Protein AF-A0A1G1XRM3-F1 (afdb_monomer_lite)

Structure (mmCIF, N/CA/C/O backbone):
data_AF-A0A1G1XRM3-F1
#
_entry.id   AF-A0A1G1XRM3-F1
#
loop_
_atom_site.group_PDB
_atom_site.id
_atom_site.type_symbol
_atom_site.label_atom_id
_atom_site.label_alt_id
_atom_site.label_comp_id
_atom_site.label_asym_id
_atom_site.label_entity_id
_atom_site.label_seq_id
_atom_site.pdbx_PDB_ins_code
_atom_site.Cartn_x
_atom_site.Cartn_y
_atom_site.Cartn_z
_atom_site.occupancy
_atom_site.B_iso_or_equiv
_atom_site.auth_seq_id
_atom_site.auth_comp_id
_atom_site.auth_asym_id
_atom_site.auth_atom_id
_atom_site.pdbx_PDB_model_num
ATOM 1 N N . MET A 1 1 ? -15.765 -12.257 25.085 1.00 51.47 1 MET A N 1
ATOM 2 C CA . MET A 1 1 ? -16.141 -11.924 23.687 1.00 51.47 1 MET A CA 1
ATOM 3 C C . MET A 1 1 ? -15.098 -11.035 23.002 1.00 51.47 1 MET A C 1
ATOM 5 O O . MET A 1 1 ? -14.807 -11.271 21.837 1.00 51.47 1 MET A O 1
ATOM 9 N N . GLU A 1 2 ? -14.491 -10.069 23.699 1.00 52.81 2 GLU A N 1
ATOM 10 C CA . GLU A 1 2 ? -13.546 -9.089 23.124 1.00 52.81 2 GLU A CA 1
ATOM 11 C C . GLU A 1 2 ? -12.237 -9.680 22.568 1.00 52.81 2 GLU A C 1
ATOM 13 O O . GLU A 1 2 ? -11.820 -9.321 21.465 1.00 52.81 2 GLU A O 1
ATOM 18 N N . GLU A 1 3 ? -11.619 -10.647 23.257 1.00 54.22 3 GLU A N 1
ATOM 19 C CA . GLU A 1 3 ? -10.378 -11.289 22.779 1.00 54.22 3 GLU A CA 1
ATOM 20 C C . GLU A 1 3 ? -10.567 -12.049 21.454 1.00 54.22 3 GLU A C 1
ATOM 22 O O . GLU A 1 3 ? -9.676 -12.068 20.597 1.00 54.22 3 GLU A O 1
ATOM 27 N N . LEU A 1 4 ? -11.760 -12.620 21.242 1.00 56.12 4 LEU A N 1
ATOM 28 C CA . LEU A 1 4 ? -12.107 -13.368 20.032 1.00 56.12 4 LEU A CA 1
ATOM 29 C C . LEU A 1 4 ? -12.184 -12.441 18.805 1.00 56.12 4 LEU A C 1
ATOM 31 O O . LEU A 1 4 ? -11.728 -12.800 17.716 1.00 56.12 4 LEU A O 1
ATOM 35 N N . ASN A 1 5 ? -12.704 -11.224 18.993 1.00 69.06 5 ASN A N 1
ATOM 36 C CA . ASN A 1 5 ? -12.842 -10.229 17.931 1.00 69.06 5 ASN A CA 1
ATOM 37 C C . ASN A 1 5 ? -11.484 -9.638 17.536 1.00 69.06 5 ASN A C 1
ATOM 39 O O . ASN A 1 5 ? -11.189 -9.528 16.345 1.00 69.06 5 ASN A O 1
ATOM 43 N N . LEU A 1 6 ? -10.600 -9.363 18.501 1.00 68.62 6 LEU A N 1
ATOM 44 C CA . LEU A 1 6 ? -9.266 -8.828 18.212 1.00 68.62 6 LEU A CA 1
ATOM 45 C C . LEU A 1 6 ? -8.402 -9.820 17.414 1.00 68.62 6 LEU A C 1
ATOM 47 O O . LEU A 1 6 ? -7.730 -9.445 16.448 1.00 68.62 6 LEU A O 1
ATOM 51 N N . ALA A 1 7 ? -8.436 -11.104 17.787 1.00 76.81 7 ALA A N 1
ATOM 52 C CA . ALA A 1 7 ? -7.722 -12.159 17.071 1.00 76.81 7 ALA A CA 1
ATOM 53 C C . ALA A 1 7 ? -8.240 -12.324 15.632 1.00 76.81 7 ALA A C 1
ATOM 55 O O . ALA A 1 7 ? -7.451 -12.483 14.693 1.00 76.81 7 ALA A O 1
ATOM 56 N N . LYS A 1 8 ? -9.562 -12.233 15.442 1.00 80.75 8 LYS A N 1
ATOM 57 C CA . LYS A 1 8 ? -10.200 -12.307 14.125 1.00 80.75 8 LYS A CA 1
ATOM 58 C C . LYS A 1 8 ? -9.800 -11.122 13.243 1.00 80.75 8 LYS A C 1
ATOM 60 O O . LYS A 1 8 ? -9.406 -11.341 12.100 1.00 80.75 8 LYS A O 1
ATOM 65 N N . ILE A 1 9 ? -9.769 -9.899 13.780 1.00 73.88 9 ILE A N 1
ATOM 66 C CA . ILE A 1 9 ? -9.330 -8.720 13.015 1.00 73.88 9 ILE A CA 1
ATOM 67 C C . ILE A 1 9 ? -7.857 -8.827 12.619 1.00 73.88 9 ILE A C 1
ATOM 69 O O . ILE A 1 9 ? -7.517 -8.553 11.471 1.00 73.88 9 ILE A O 1
ATOM 73 N N . LYS A 1 10 ? -6.973 -9.280 13.520 1.00 76.19 10 LYS A N 1
ATOM 74 C CA . LYS A 1 10 ? -5.550 -9.482 13.190 1.00 76.19 10 LYS A CA 1
ATOM 75 C C . LYS A 1 10 ? -5.367 -10.460 12.024 1.00 76.19 10 LYS A C 1
ATOM 77 O O . LYS A 1 10 ? -4.574 -10.188 11.123 1.00 76.19 10 LYS A O 1
ATOM 82 N N . LYS A 1 11 ? -6.130 -11.560 12.001 1.00 83.88 11 LYS A N 1
ATOM 83 C CA . LYS A 1 11 ? -6.126 -12.521 10.884 1.00 83.88 11 LYS A CA 1
ATOM 84 C C . LYS A 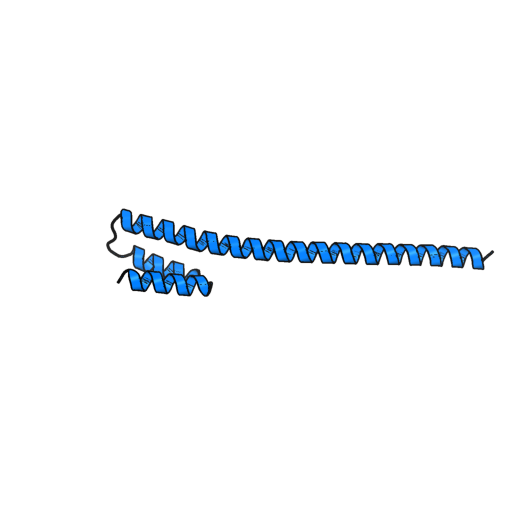1 11 ? -6.621 -11.887 9.581 1.00 83.88 11 LYS A C 1
ATOM 86 O O . LYS A 1 11 ? -5.979 -12.053 8.547 1.00 83.88 11 LYS A O 1
ATOM 91 N N . LEU A 1 12 ? -7.715 -11.127 9.627 1.00 83.88 12 LEU A N 1
ATOM 92 C CA . LEU A 1 12 ? -8.258 -10.432 8.456 1.00 83.88 12 LEU A CA 1
ATOM 93 C C . LEU A 1 12 ? -7.302 -9.356 7.918 1.00 83.88 12 LEU A C 1
ATOM 95 O O . LEU A 1 12 ? -7.149 -9.224 6.704 1.00 83.88 12 LEU A O 1
ATOM 99 N N . ALA A 1 13 ? -6.609 -8.635 8.805 1.00 76.25 13 ALA A N 1
ATOM 100 C CA . ALA A 1 13 ? -5.605 -7.635 8.445 1.00 76.25 13 ALA A CA 1
ATOM 101 C C . ALA A 1 13 ? -4.404 -8.269 7.736 1.00 76.25 13 ALA A C 1
ATOM 103 O O . ALA A 1 13 ? -3.981 -7.778 6.689 1.00 76.25 13 ALA A O 1
ATOM 104 N N . ALA A 1 14 ? -3.897 -9.393 8.254 1.00 79.62 14 ALA A N 1
ATOM 105 C CA . ALA A 1 14 ? -2.835 -10.160 7.603 1.00 79.62 14 ALA A CA 1
ATOM 106 C C . ALA A 1 14 ? -3.274 -10.693 6.225 1.00 79.62 14 ALA A C 1
ATOM 108 O O . ALA A 1 14 ? -2.500 -10.657 5.270 1.00 79.62 14 ALA A O 1
ATOM 109 N N . ALA A 1 15 ? -4.537 -11.110 6.103 1.00 82.69 15 ALA A N 1
ATOM 110 C CA . ALA A 1 15 ? -5.141 -11.564 4.852 1.00 82.69 15 ALA A CA 1
ATOM 111 C C . ALA A 1 15 ? -5.575 -10.421 3.907 1.00 82.69 15 ALA A C 1
ATOM 113 O O . ALA A 1 15 ? -6.131 -10.694 2.844 1.00 82.69 15 ALA A O 1
ATOM 114 N N . LYS A 1 16 ? -5.325 -9.150 4.264 1.00 77.00 16 LYS A N 1
ATOM 115 C CA . LYS A 1 16 ? -5.682 -7.947 3.481 1.00 77.00 16 LYS A CA 1
ATOM 116 C C . LYS A 1 16 ? -7.179 -7.807 3.190 1.00 77.00 16 LYS A C 1
ATOM 118 O O . LYS A 1 16 ? -7.587 -7.203 2.200 1.00 77.00 16 LYS A O 1
ATOM 123 N N . LYS A 1 17 ? -8.018 -8.342 4.071 1.00 83.62 17 LYS A N 1
ATOM 124 C CA . LYS A 1 17 ? -9.472 -8.355 3.919 1.00 83.62 17 LYS A CA 1
ATOM 125 C C . LYS A 1 17 ? -10.124 -7.138 4.574 1.00 83.62 17 LYS A C 1
ATOM 127 O O . LYS A 1 17 ? -10.959 -7.267 5.463 1.00 83.62 17 LYS A O 1
ATOM 132 N N . TYR A 1 18 ? -9.731 -5.940 4.144 1.00 78.25 18 TYR A N 1
ATOM 133 C CA . TYR A 1 18 ? -10.111 -4.683 4.807 1.00 78.25 18 TYR A CA 1
ATOM 134 C C . TYR A 1 18 ? -11.624 -4.448 4.858 1.00 78.25 18 TYR A C 1
ATOM 136 O O . TYR A 1 18 ? -12.130 -4.003 5.879 1.00 78.25 18 TYR A O 1
ATOM 144 N N . LYS A 1 19 ? -12.360 -4.853 3.817 1.00 81.44 19 LYS A N 1
ATOM 145 C CA . LYS A 1 19 ? -13.829 -4.791 3.809 1.00 81.44 19 LYS A CA 1
ATOM 146 C C . LYS A 1 19 ? -14.460 -5.649 4.915 1.00 81.44 19 LYS A C 1
ATOM 148 O O . LYS A 1 19 ? -15.433 -5.239 5.531 1.00 81.44 19 LYS A O 1
ATOM 153 N N . GLU A 1 20 ? -13.898 -6.828 5.184 1.00 83.69 20 GLU A N 1
ATOM 154 C CA . GLU A 1 20 ? -14.384 -7.726 6.243 1.00 83.69 20 GLU A CA 1
ATOM 155 C C . GLU A 1 20 ? -14.041 -7.186 7.641 1.00 83.69 20 GLU A C 1
ATOM 157 O O . GLU A 1 20 ? -14.813 -7.374 8.577 1.00 83.69 20 GLU A O 1
ATOM 162 N N . ILE A 1 21 ? -12.916 -6.475 7.780 1.00 80.88 21 ILE A N 1
ATOM 163 C CA . ILE A 1 21 ? -12.548 -5.770 9.019 1.00 80.88 21 ILE A CA 1
ATOM 164 C C . ILE A 1 21 ? -13.542 -4.646 9.311 1.00 80.88 21 ILE A C 1
ATOM 166 O O . ILE A 1 21 ? -13.987 -4.513 10.448 1.00 80.88 21 ILE A O 1
ATOM 170 N N . ASP A 1 22 ? -13.902 -3.874 8.287 1.00 78.31 22 ASP A N 1
ATOM 171 C CA . ASP A 1 22 ? -14.833 -2.750 8.396 1.00 78.31 22 ASP A CA 1
ATOM 172 C C . ASP A 1 22 ? -16.235 -3.213 8.824 1.00 78.31 22 ASP A C 1
ATOM 174 O O . ASP A 1 22 ? -16.849 -2.631 9.719 1.00 78.31 22 ASP A O 1
ATOM 178 N N . ILE A 1 23 ? -16.704 -4.332 8.254 1.00 85.94 23 ILE A N 1
ATOM 179 C CA . ILE A 1 23 ? -17.964 -4.984 8.644 1.00 85.94 23 ILE A CA 1
ATOM 180 C C . ILE A 1 23 ? -17.909 -5.436 10.106 1.00 85.94 23 ILE A C 1
ATOM 182 O O . ILE A 1 23 ? -18.789 -5.076 10.883 1.00 85.94 23 ILE A O 1
ATOM 186 N N . LEU A 1 24 ? -16.866 -6.177 10.497 1.00 83.31 24 LEU A N 1
ATOM 187 C CA . LEU A 1 24 ? -16.742 -6.697 11.860 1.00 83.31 24 LEU A CA 1
ATOM 188 C C . LEU A 1 24 ? -16.686 -5.561 12.892 1.00 83.31 24 LEU A C 1
ATOM 190 O O . LEU A 1 24 ? -17.302 -5.645 13.948 1.00 83.31 24 LEU A O 1
ATOM 194 N N . ILE A 1 25 ? -15.966 -4.479 12.594 1.00 78.69 25 ILE A N 1
ATOM 195 C CA . ILE A 1 25 ? -15.886 -3.323 13.490 1.00 78.69 25 ILE A CA 1
ATOM 196 C C . ILE A 1 25 ? -17.220 -2.578 13.546 1.00 78.69 25 ILE A C 1
ATOM 198 O O . ILE A 1 25 ? -17.640 -2.190 14.632 1.00 78.69 25 ILE A O 1
ATOM 202 N N . SER A 1 26 ? -17.929 -2.447 12.424 1.00 81.81 26 SER A N 1
ATOM 203 C CA . SER A 1 26 ? -19.280 -1.874 12.405 1.00 81.81 26 SER A CA 1
ATOM 204 C C . SER A 1 26 ? -20.269 -2.691 13.242 1.00 81.81 26 SER A C 1
ATOM 206 O O . SER A 1 26 ? -21.164 -2.121 13.856 1.00 81.81 26 SER A O 1
ATOM 208 N N . GLU A 1 27 ? -20.121 -4.016 13.287 1.00 83.50 27 GLU A N 1
ATOM 209 C CA . GLU A 1 27 ? -20.911 -4.889 14.164 1.00 83.50 27 GLU A CA 1
ATOM 210 C C . GLU A 1 27 ? -20.557 -4.690 15.639 1.00 83.50 27 GLU A C 1
ATOM 212 O O . GLU A 1 27 ? -21.456 -4.562 16.465 1.00 83.50 27 GLU A O 1
ATOM 217 N N . VAL A 1 28 ? -19.265 -4.594 15.971 1.00 80.25 28 VAL A N 1
ATOM 218 C CA . VAL A 1 28 ? -18.818 -4.319 17.345 1.00 80.25 28 VAL A CA 1
ATOM 219 C C . VAL A 1 28 ? -19.320 -2.949 17.815 1.00 80.25 28 VAL A C 1
ATOM 221 O O . VAL A 1 28 ? -19.829 -2.838 18.925 1.00 80.25 28 VAL A O 1
ATOM 224 N N . LEU A 1 29 ? -19.258 -1.924 16.960 1.00 78.62 29 LEU A N 1
ATOM 225 C CA . LEU A 1 29 ? -19.715 -0.564 17.268 1.00 78.62 29 LEU A CA 1
ATOM 226 C C . LEU A 1 29 ? -21.236 -0.436 17.448 1.00 78.62 29 LEU A C 1
ATOM 228 O 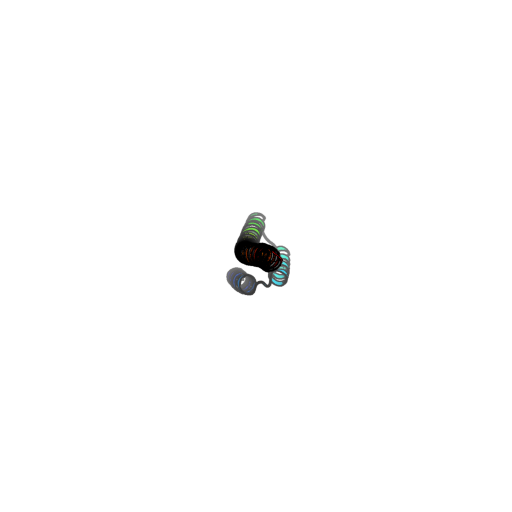O . LEU A 1 29 ? -21.685 0.546 18.036 1.00 78.62 29 LEU A O 1
ATOM 232 N N . LYS A 1 30 ? -22.024 -1.404 16.959 1.00 83.38 30 LYS A N 1
ATOM 233 C CA . LYS A 1 30 ? -23.474 -1.491 17.215 1.00 83.38 30 LYS A CA 1
ATOM 234 C C . LYS A 1 30 ? -23.804 -2.056 18.599 1.00 83.38 30 LYS A C 1
ATOM 236 O O . LYS A 1 30 ? -24.965 -2.007 18.995 1.00 83.38 30 LYS A O 1
ATOM 241 N N . GLY A 1 31 ? -22.822 -2.625 19.298 1.00 80.88 31 GLY A N 1
ATOM 242 C CA . GLY A 1 31 ? -22.978 -3.076 20.675 1.00 80.88 31 GLY A CA 1
ATOM 243 C C . GLY A 1 31 ? -23.132 -1.911 21.652 1.00 80.88 31 GLY A C 1
ATOM 244 O O . GLY A 1 31 ? -22.832 -0.758 21.330 1.00 80.88 31 GLY A O 1
ATOM 245 N N . ASP A 1 32 ? -23.582 -2.226 22.863 1.00 84.75 32 ASP A N 1
ATOM 246 C CA . ASP A 1 32 ? -23.646 -1.256 23.953 1.00 84.75 32 ASP A CA 1
ATOM 247 C C . ASP A 1 32 ? -22.235 -1.028 24.507 1.00 84.75 32 ASP A C 1
ATOM 249 O O . ASP A 1 32 ? -21.739 -1.778 25.346 1.00 84.75 32 ASP A O 1
ATOM 253 N N . LEU A 1 33 ? -21.546 -0.053 23.915 1.00 83.62 33 LEU A N 1
ATOM 254 C CA . LEU A 1 33 ? -20.168 0.302 24.229 1.00 83.62 33 LEU A CA 1
ATOM 255 C C . LEU A 1 33 ? -20.113 1.681 24.874 1.00 83.62 33 LEU A C 1
ATOM 257 O O . LEU A 1 33 ? -20.708 2.648 24.381 1.00 83.62 33 LEU A O 1
ATOM 261 N N . THR A 1 34 ? -19.282 1.792 25.898 1.00 87.56 34 THR A N 1
ATOM 262 C CA . THR A 1 34 ? -18.856 3.067 26.465 1.00 87.56 34 THR A CA 1
ATOM 263 C C . THR A 1 34 ? -18.043 3.876 25.451 1.00 87.56 34 THR A C 1
ATOM 265 O O . THR A 1 34 ? -17.420 3.345 24.525 1.00 87.56 34 THR A O 1
ATOM 268 N N . ASP A 1 35 ? -17.974 5.192 25.652 1.00 80.88 35 ASP A N 1
ATOM 269 C CA . ASP A 1 35 ? -17.187 6.076 24.783 1.00 80.88 35 ASP A CA 1
ATOM 270 C C . ASP A 1 35 ? -15.693 5.721 24.770 1.00 80.88 35 ASP A C 1
ATOM 272 O O . ASP A 1 35 ? -15.019 5.864 23.747 1.00 80.88 35 ASP A O 1
ATOM 276 N N . LYS A 1 36 ? -15.173 5.192 25.886 1.00 78.94 36 LYS A N 1
ATOM 277 C CA . LYS A 1 36 ? -13.783 4.724 25.982 1.00 78.94 36 LYS A CA 1
ATOM 278 C C . LYS A 1 36 ? -13.535 3.505 25.094 1.00 78.94 36 LYS A C 1
ATOM 280 O O . LYS A 1 36 ? -12.522 3.461 24.397 1.00 78.94 36 LYS A O 1
ATOM 285 N N . GLU A 1 37 ? -14.457 2.546 25.080 1.00 77.88 37 GLU A N 1
ATOM 286 C CA . GLU A 1 37 ? -14.359 1.340 24.247 1.00 77.88 37 GLU A CA 1
ATOM 287 C C . GLU A 1 37 ? -14.477 1.685 22.759 1.00 77.88 37 GLU A C 1
ATOM 289 O O . GLU A 1 37 ? -13.666 1.228 21.950 1.00 77.88 37 GLU A O 1
ATOM 294 N N . LYS A 1 38 ? -15.403 2.584 22.398 1.00 74.50 38 LYS A N 1
ATOM 295 C CA . LYS A 1 38 ? -15.501 3.121 21.031 1.00 74.50 38 LYS A CA 1
ATOM 296 C C . LYS A 1 38 ? -14.197 3.799 20.605 1.00 74.50 38 LYS A C 1
ATOM 298 O O . LYS A 1 38 ? -13.689 3.530 19.517 1.00 74.50 38 LYS A O 1
ATOM 303 N N . GLY A 1 39 ? -13.613 4.628 21.473 1.00 72.31 39 GLY A N 1
ATOM 304 C CA . GLY A 1 39 ? -12.322 5.276 21.226 1.00 72.31 39 GLY A CA 1
ATOM 305 C C . GLY A 1 39 ? -11.187 4.277 20.979 1.00 72.31 39 GLY A C 1
ATOM 306 O O . GLY A 1 39 ? -10.428 4.427 20.019 1.00 72.31 39 GLY A O 1
ATOM 307 N N . ALA A 1 40 ? -11.102 3.217 21.786 1.00 77.44 40 ALA A N 1
ATOM 308 C CA . ALA A 1 40 ? -10.106 2.161 21.613 1.00 77.44 40 ALA A CA 1
ATOM 309 C C . ALA A 1 40 ? -10.253 1.431 20.264 1.00 77.44 40 ALA A C 1
ATOM 311 O O . ALA A 1 40 ? -9.252 1.169 19.590 1.00 77.44 40 ALA A O 1
ATOM 312 N N . ILE A 1 41 ? -11.489 1.167 19.829 1.00 76.25 41 ILE A N 1
ATOM 313 C CA . ILE A 1 41 ? -11.780 0.557 18.524 1.00 76.25 41 ILE A CA 1
ATOM 314 C C . ILE A 1 41 ? -11.328 1.467 17.375 1.00 76.25 41 ILE A C 1
ATOM 316 O O . ILE A 1 41 ? -10.690 0.987 16.437 1.00 76.25 41 ILE A O 1
ATOM 320 N N . TYR A 1 42 ? -11.586 2.776 17.452 1.00 76.62 42 TYR A N 1
ATOM 321 C CA . TYR A 1 42 ? -11.143 3.723 16.422 1.00 76.62 42 TYR A CA 1
ATOM 322 C C . TYR A 1 42 ? -9.618 3.840 16.337 1.00 76.62 42 TYR A C 1
ATOM 324 O O . TYR A 1 42 ? -9.061 3.821 15.236 1.00 76.62 42 TYR A O 1
ATOM 332 N N . ILE A 1 43 ? -8.921 3.901 17.477 1.00 78.19 43 ILE A N 1
ATOM 333 C CA . ILE A 1 43 ? -7.448 3.903 17.514 1.00 78.19 43 ILE A CA 1
ATOM 334 C C . ILE A 1 43 ? -6.904 2.620 16.877 1.00 78.19 43 ILE A C 1
ATOM 336 O O . ILE A 1 43 ? -5.973 2.652 16.065 1.00 78.19 43 ILE A O 1
ATOM 340 N N . PHE A 1 44 ? -7.510 1.481 17.204 1.00 76.44 44 PHE A N 1
ATOM 341 C CA . PHE A 1 44 ? -7.129 0.202 16.628 1.00 76.44 44 PHE A CA 1
ATOM 342 C C . PHE A 1 44 ? -7.342 0.174 15.106 1.00 76.44 44 PHE A C 1
ATOM 344 O O . PHE A 1 44 ? -6.421 -0.207 14.377 1.00 76.44 44 PHE A O 1
ATOM 351 N N . LEU A 1 45 ? -8.490 0.650 14.612 1.00 72.19 45 LEU A N 1
ATOM 352 C CA . LEU A 1 45 ? -8.794 0.777 13.182 1.00 72.19 45 LEU A CA 1
ATOM 353 C C . LEU A 1 45 ? -7.729 1.620 12.460 1.00 72.19 45 LEU A C 1
ATOM 355 O O . LEU A 1 45 ? -7.147 1.177 11.465 1.00 72.19 45 LEU A O 1
ATOM 359 N N . ALA A 1 46 ? -7.412 2.798 13.003 1.00 72.44 46 ALA A N 1
ATOM 360 C CA . ALA A 1 46 ? -6.396 3.690 12.451 1.00 72.44 46 ALA A CA 1
ATOM 361 C C . ALA A 1 46 ? -5.025 3.000 12.351 1.00 72.44 46 ALA A C 1
ATOM 363 O O . ALA A 1 46 ? -4.342 3.115 11.332 1.00 72.44 46 ALA A O 1
ATOM 364 N N . SER A 1 47 ? -4.646 2.213 13.363 1.00 78.94 47 SER A N 1
ATOM 365 C CA . SER A 1 47 ? -3.376 1.477 13.369 1.00 78.94 47 SER A CA 1
ATOM 366 C C . SER A 1 47 ? -3.294 0.405 12.272 1.00 78.94 47 SER A C 1
ATOM 368 O O . SER A 1 47 ? -2.244 0.229 11.646 1.00 78.94 47 SER A O 1
ATOM 370 N N . VAL A 1 48 ? -4.403 -0.292 11.998 1.00 75.94 48 VAL A N 1
ATOM 371 C CA . VAL A 1 48 ? -4.482 -1.323 10.955 1.00 75.94 48 VAL A CA 1
ATOM 372 C C . VAL A 1 48 ? -4.372 -0.686 9.570 1.00 75.94 48 VAL A C 1
ATOM 374 O O . VAL A 1 48 ? -3.580 -1.152 8.745 1.00 75.94 48 VAL A O 1
ATOM 377 N N . TYR A 1 49 ? -5.099 0.408 9.326 1.00 72.00 49 TYR A N 1
ATOM 378 C CA . TYR A 1 49 ? -5.029 1.133 8.055 1.00 72.00 49 TYR A CA 1
ATOM 379 C C . TYR A 1 49 ? -3.668 1.792 7.828 1.00 72.00 49 TYR A C 1
ATOM 381 O O . TYR A 1 49 ? -3.157 1.751 6.708 1.00 72.00 49 TYR A O 1
ATOM 389 N N . LEU A 1 50 ? -3.038 2.339 8.870 1.00 78.50 50 LEU A N 1
ATOM 390 C CA . LEU A 1 50 ? -1.701 2.921 8.763 1.00 78.50 50 LEU A CA 1
ATOM 391 C C . LEU A 1 50 ? -0.669 1.867 8.337 1.00 78.50 50 LEU A C 1
ATOM 393 O O . LEU A 1 50 ? 0.078 2.088 7.383 1.00 78.50 50 LEU A O 1
ATOM 397 N N . LYS A 1 51 ? -0.679 0.686 8.972 1.00 74.69 51 LYS A N 1
ATOM 398 C CA . LYS A 1 51 ? 0.196 -0.437 8.591 1.00 74.69 51 LYS A CA 1
ATOM 399 C C . LYS A 1 51 ? -0.055 -0.909 7.160 1.00 74.69 51 LYS A C 1
ATOM 401 O O . LYS A 1 51 ? 0.895 -1.172 6.423 1.00 74.69 51 LYS A O 1
ATOM 406 N N . ALA A 1 52 ? -1.321 -1.002 6.755 1.00 70.94 52 ALA A N 1
ATOM 407 C CA . ALA A 1 52 ? -1.684 -1.347 5.385 1.00 70.94 52 ALA A CA 1
ATOM 408 C C . ALA A 1 52 ? -1.117 -0.328 4.387 1.00 70.94 52 ALA A C 1
ATOM 410 O O . ALA A 1 52 ? -0.451 -0.712 3.425 1.00 70.94 52 ALA A O 1
ATOM 411 N N . ARG A 1 53 ? -1.316 0.969 4.649 1.00 72.12 53 ARG A N 1
ATOM 412 C CA . ARG A 1 53 ? -0.829 2.065 3.805 1.00 72.12 53 ARG A CA 1
ATOM 413 C C . ARG A 1 53 ? 0.691 2.061 3.684 1.00 72.12 53 ARG A C 1
ATOM 415 O O . ARG A 1 53 ? 1.205 2.182 2.578 1.00 72.12 53 ARG A O 1
ATOM 422 N N . GLN A 1 54 ? 1.407 1.843 4.784 1.00 74.06 54 GLN A N 1
ATOM 423 C CA . GLN A 1 54 ? 2.866 1.757 4.772 1.00 74.06 54 GLN A CA 1
ATOM 424 C C . GLN A 1 54 ? 3.362 0.579 3.918 1.00 74.06 54 GLN A C 1
ATOM 426 O O . GLN A 1 54 ? 4.285 0.731 3.125 1.00 74.06 54 GLN A O 1
ATOM 431 N N . HIS A 1 55 ? 2.699 -0.579 3.987 1.00 73.19 55 HIS A N 1
ATOM 432 C CA . HIS A 1 55 ? 3.024 -1.713 3.118 1.00 73.19 55 HIS A CA 1
ATOM 433 C C . HIS A 1 55 ? 2.795 -1.411 1.625 1.00 73.19 55 HIS A C 1
ATOM 435 O O . HIS A 1 55 ? 3.599 -1.831 0.789 1.00 73.19 55 HIS A O 1
ATOM 441 N N . PHE A 1 56 ? 1.720 -0.691 1.276 1.00 67.94 56 PHE A N 1
ATOM 442 C CA . PHE A 1 56 ? 1.472 -0.256 -0.103 1.00 67.94 56 PHE A CA 1
ATOM 443 C C . PHE A 1 56 ? 2.508 0.760 -0.582 1.00 67.94 56 PHE A C 1
ATOM 445 O O . PHE A 1 56 ? 3.043 0.577 -1.673 1.00 67.94 56 PHE A O 1
ATOM 452 N N . ASN A 1 57 ? 2.849 1.755 0.239 1.00 68.94 57 ASN A N 1
ATOM 453 C CA . ASN A 1 57 ? 3.888 2.734 -0.082 1.00 68.94 57 ASN A CA 1
ATOM 454 C C . ASN A 1 57 ? 5.233 2.044 -0.347 1.00 68.94 57 ASN A C 1
ATOM 456 O O . ASN A 1 57 ? 5.799 2.233 -1.415 1.00 68.94 57 ASN A O 1
ATOM 460 N N . ASN A 1 58 ? 5.666 1.125 0.522 1.00 74.31 58 ASN A N 1
ATOM 461 C CA . ASN A 1 58 ? 6.915 0.374 0.326 1.00 74.31 58 ASN A CA 1
ATOM 462 C C . ASN A 1 58 ? 6.891 -0.525 -0.926 1.00 74.31 58 ASN A C 1
ATOM 464 O O . ASN A 1 58 ? 7.930 -0.926 -1.454 1.00 74.31 58 ASN A O 1
ATOM 468 N N . ARG A 1 59 ? 5.709 -0.962 -1.375 1.00 71.38 59 ARG A N 1
ATOM 469 C CA . ARG A 1 59 ? 5.570 -1.713 -2.632 1.00 71.38 59 ARG A CA 1
ATOM 470 C C . ARG A 1 59 ? 5.638 -0.776 -3.836 1.00 71.38 59 ARG A C 1
ATOM 472 O O . ARG A 1 59 ? 6.228 -1.152 -4.843 1.00 71.38 59 ARG A O 1
ATOM 479 N N . TYR A 1 60 ? 5.037 0.402 -3.723 1.00 65.88 60 TYR A N 1
ATOM 480 C CA . TYR A 1 60 ? 5.051 1.427 -4.755 1.00 65.88 60 TYR A CA 1
ATOM 481 C C . TYR A 1 60 ? 6.456 2.002 -4.958 1.00 65.88 60 TYR A C 1
ATOM 483 O O . TYR A 1 60 ? 6.911 2.058 -6.092 1.00 65.88 60 TYR A O 1
ATOM 491 N N . GLU A 1 61 ? 7.180 2.306 -3.877 1.00 77.81 61 GLU A N 1
ATOM 492 C CA . GLU A 1 61 ? 8.591 2.719 -3.916 1.00 77.81 61 GLU A CA 1
ATOM 493 C C . GLU A 1 61 ? 9.455 1.686 -4.640 1.00 77.81 61 GLU A C 1
ATOM 495 O O . GLU A 1 6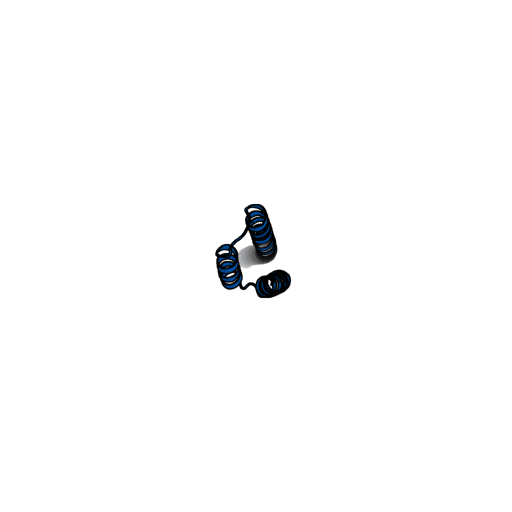1 ? 10.125 2.022 -5.606 1.00 77.81 61 GLU A O 1
ATOM 500 N N . ARG A 1 62 ? 9.344 0.398 -4.288 1.00 82.56 62 ARG A N 1
ATOM 501 C CA . ARG A 1 62 ? 10.085 -0.663 -4.995 1.00 82.56 62 ARG A CA 1
ATOM 502 C C . ARG A 1 62 ? 9.745 -0.756 -6.483 1.00 82.56 62 ARG A C 1
ATOM 504 O O . ARG A 1 62 ? 10.624 -1.030 -7.294 1.00 82.56 62 ARG A O 1
ATOM 511 N N . ALA A 1 63 ? 8.477 -0.567 -6.847 1.00 78.94 63 ALA A N 1
ATOM 512 C CA . ALA A 1 63 ? 8.065 -0.564 -8.248 1.00 78.94 63 ALA A CA 1
ATOM 513 C C . ALA A 1 63 ? 8.617 0.661 -8.998 1.00 78.94 63 ALA A C 1
ATOM 515 O O . ALA A 1 63 ? 9.037 0.526 -10.146 1.00 78.94 63 ALA A O 1
ATOM 516 N N . LEU A 1 64 ? 8.654 1.828 -8.346 1.00 75.06 64 LEU A N 1
ATOM 517 C CA . LEU A 1 64 ? 9.272 3.042 -8.878 1.00 75.06 64 LEU A CA 1
ATOM 518 C C . LEU A 1 64 ? 10.783 2.879 -9.056 1.00 75.06 64 LEU A C 1
ATOM 520 O O . LEU A 1 64 ? 11.287 3.197 -10.128 1.00 75.06 64 LEU A O 1
ATOM 524 N N . ASP A 1 65 ? 11.487 2.324 -8.070 1.00 85.94 65 ASP A N 1
ATOM 525 C CA . ASP A 1 65 ? 12.928 2.056 -8.157 1.00 85.94 65 ASP A CA 1
ATOM 526 C C . ASP A 1 65 ? 13.248 1.123 -9.328 1.00 85.94 65 ASP A C 1
ATOM 528 O O . ASP A 1 65 ? 14.169 1.368 -10.110 1.00 85.94 65 ASP A O 1
ATOM 532 N N . GLN A 1 66 ? 12.443 0.071 -9.501 1.00 85.50 66 GLN A N 1
ATOM 533 C CA . GLN A 1 66 ? 12.592 -0.849 -10.621 1.00 85.50 66 GLN A CA 1
ATOM 534 C C . GLN A 1 66 ? 12.304 -0.164 -11.966 1.00 85.50 66 GLN A C 1
ATOM 536 O O . GLN A 1 66 ? 13.028 -0.388 -12.936 1.00 85.50 66 GLN A O 1
ATOM 541 N N . ALA A 1 67 ? 11.282 0.692 -12.035 1.00 76.44 67 ALA A N 1
ATOM 542 C CA . ALA A 1 67 ? 10.971 1.456 -13.239 1.00 76.44 67 ALA A CA 1
ATOM 543 C C . ALA A 1 67 ? 12.095 2.444 -13.600 1.00 76.44 67 ALA A C 1
ATOM 545 O O . ALA A 1 67 ? 12.483 2.518 -14.766 1.00 76.44 67 ALA A O 1
ATOM 546 N N . LEU A 1 68 ? 12.660 3.147 -12.613 1.00 81.94 68 LEU A N 1
ATOM 547 C CA . LEU A 1 68 ? 13.798 4.052 -12.796 1.00 81.94 68 LEU A CA 1
ATOM 548 C C . LEU A 1 68 ? 15.048 3.302 -13.263 1.00 81.94 68 LEU A C 1
ATOM 550 O O . LEU A 1 68 ? 15.715 3.745 -14.197 1.00 81.94 68 LEU A O 1
ATOM 554 N N . SER A 1 69 ? 15.343 2.146 -12.666 1.00 87.25 69 SER A N 1
ATOM 555 C CA . SER A 1 69 ? 16.471 1.306 -13.077 1.00 87.25 69 SER A CA 1
ATOM 556 C C . SER A 1 69 ? 16.325 0.828 -14.526 1.00 87.25 69 SER A C 1
ATOM 558 O O . SER A 1 69 ? 17.255 0.969 -15.323 1.00 87.25 69 SER A O 1
ATOM 560 N N . ASN A 1 70 ? 15.133 0.354 -14.898 1.00 87.00 70 ASN A N 1
ATOM 561 C CA . ASN A 1 70 ? 14.836 -0.052 -16.271 1.00 87.00 70 ASN A CA 1
ATOM 562 C C . ASN A 1 70 ? 14.960 1.123 -17.251 1.00 87.00 70 ASN A C 1
ATOM 564 O O . ASN A 1 70 ? 15.499 0.955 -18.345 1.00 87.00 70 ASN A O 1
ATOM 568 N N . TRP A 1 71 ? 14.493 2.315 -16.869 1.00 83.19 71 TRP A N 1
ATOM 569 C CA . TRP A 1 71 ? 14.614 3.518 -17.693 1.00 83.19 71 TRP A CA 1
ATOM 570 C C . TRP A 1 71 ? 16.079 3.879 -17.965 1.00 83.19 71 TRP A C 1
ATOM 572 O O . TRP A 1 71 ? 16.458 4.085 -19.117 1.00 83.19 71 TRP A O 1
ATOM 582 N N . GLN A 1 72 ? 16.926 3.864 -16.933 1.00 87.06 72 GLN A N 1
ATOM 583 C CA . GLN A 1 72 ? 18.365 4.104 -17.082 1.00 87.06 72 GLN A CA 1
ATOM 584 C C . GLN A 1 72 ? 19.040 3.066 -17.989 1.00 87.06 72 GLN A C 1
ATOM 586 O O . GLN A 1 72 ? 19.969 3.386 -18.733 1.00 87.06 72 GLN A O 1
ATOM 591 N N . GLU A 1 73 ? 18.600 1.807 -17.944 1.00 88.31 73 GLU A N 1
ATOM 592 C CA . GLU A 1 73 ? 19.124 0.778 -18.842 1.00 88.31 73 GLU A CA 1
ATOM 593 C C . GLU A 1 73 ? 18.716 1.033 -20.301 1.00 88.31 73 GLU A C 1
ATOM 595 O O . GLU A 1 73 ? 19.546 0.902 -21.207 1.00 88.31 73 GLU A O 1
ATOM 600 N N . ILE A 1 74 ? 17.464 1.436 -20.535 1.00 83.19 74 ILE A N 1
ATOM 601 C CA . ILE A 1 74 ? 16.969 1.815 -21.865 1.00 83.19 74 ILE A CA 1
ATOM 602 C C . ILE A 1 74 ? 17.771 2.999 -22.412 1.00 83.19 74 ILE A C 1
ATOM 604 O O . ILE A 1 74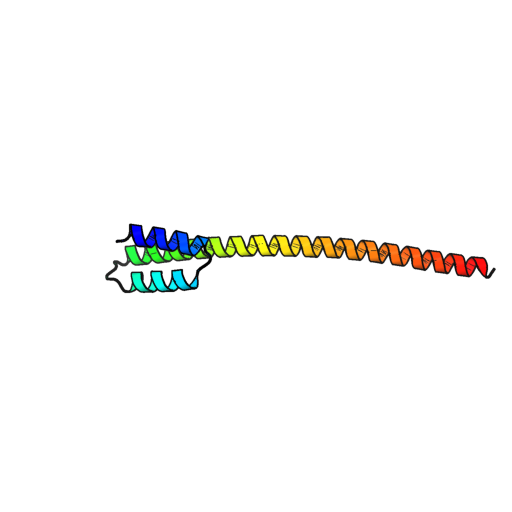 ? 18.234 2.941 -23.551 1.00 83.19 74 ILE A O 1
ATOM 608 N N . GLU A 1 75 ? 18.006 4.026 -21.598 1.00 84.94 75 GLU A N 1
ATOM 609 C CA . GLU A 1 75 ? 18.788 5.206 -21.975 1.00 84.94 75 GLU A CA 1
ATOM 610 C C . GLU A 1 75 ? 20.226 4.835 -22.373 1.00 84.94 75 GLU A C 1
ATOM 612 O O . GLU A 1 75 ? 20.708 5.220 -23.439 1.00 84.94 75 GLU A O 1
ATOM 617 N N . LYS A 1 76 ? 20.895 3.971 -21.596 1.00 89.25 76 LYS A N 1
ATOM 618 C CA . LYS A 1 76 ? 22.229 3.452 -21.953 1.00 89.25 76 LYS A CA 1
ATOM 619 C C . LYS A 1 76 ? 22.227 2.701 -23.284 1.00 89.25 76 LYS A C 1
ATOM 621 O O . LYS A 1 76 ? 23.162 2.838 -24.076 1.00 89.25 76 LYS A O 1
ATOM 626 N N . ARG A 1 77 ? 21.200 1.881 -23.537 1.00 83.38 77 ARG A N 1
ATOM 627 C CA . ARG A 1 77 ? 21.062 1.145 -24.805 1.00 83.38 77 ARG A CA 1
ATOM 628 C C . ARG A 1 77 ? 20.837 2.098 -25.976 1.00 83.38 77 ARG A C 1
ATOM 630 O O . ARG A 1 77 ? 21.411 1.862 -27.039 1.00 83.38 77 ARG A O 1
ATOM 637 N N . PHE A 1 78 ? 20.051 3.152 -25.775 1.00 84.19 78 PHE A N 1
ATOM 638 C CA . PHE A 1 78 ? 19.798 4.178 -26.780 1.00 84.19 78 PHE A CA 1
ATOM 639 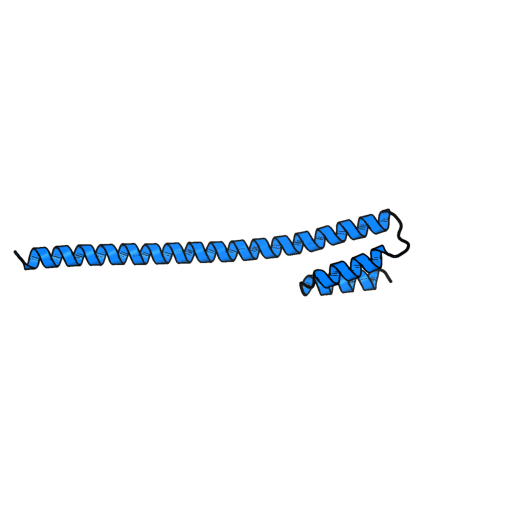C C . PHE A 1 78 ? 21.085 4.926 -27.148 1.00 84.19 7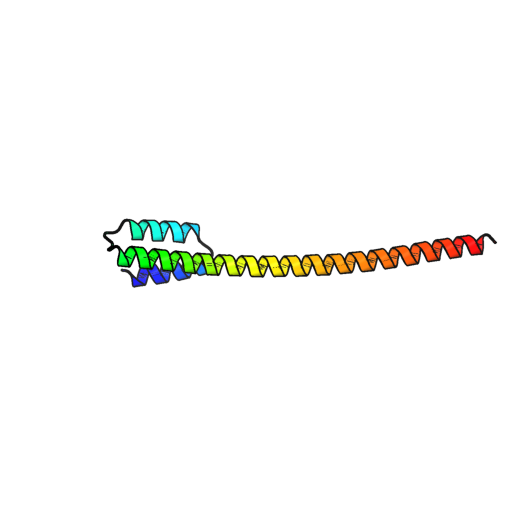8 PHE A C 1
ATOM 641 O O . PHE A 1 78 ? 21.470 4.911 -28.315 1.00 84.19 78 PHE A O 1
ATOM 648 N N . ASN A 1 79 ? 21.828 5.435 -26.162 1.00 89.94 79 ASN A N 1
ATOM 649 C CA . ASN A 1 79 ? 23.087 6.155 -26.401 1.00 89.94 79 ASN A CA 1
ATOM 650 C C . ASN A 1 79 ? 24.114 5.282 -27.143 1.00 89.94 79 ASN A C 1
ATOM 652 O O . ASN A 1 79 ? 24.731 5.705 -28.118 1.00 89.94 79 ASN A O 1
ATOM 656 N N . LYS A 1 80 ? 24.230 4.003 -26.765 1.00 88.62 80 LYS A N 1
ATOM 657 C CA . LYS A 1 80 ? 25.105 3.046 -27.461 1.00 88.62 80 LYS A CA 1
ATOM 658 C C . LYS A 1 80 ? 24.666 2.787 -28.907 1.00 88.62 80 LYS A C 1
ATOM 660 O O . LYS A 1 80 ? 25.497 2.510 -29.774 1.00 88.62 80 LYS A O 1
ATOM 665 N N . MET A 1 81 ? 23.362 2.800 -29.176 1.00 85.31 81 MET A N 1
ATOM 666 C CA . MET A 1 81 ? 22.829 2.656 -30.531 1.00 85.31 81 MET A CA 1
ATOM 667 C C . MET A 1 81 ? 23.122 3.903 -31.371 1.00 85.31 81 MET A C 1
ATOM 669 O O . MET A 1 81 ? 23.497 3.778 -32.540 1.00 85.31 81 MET A O 1
ATOM 673 N N . GLU A 1 82 ? 23.011 5.085 -30.772 1.00 86.62 82 GLU A N 1
ATOM 674 C CA . GLU A 1 82 ? 23.330 6.354 -31.414 1.00 86.62 82 GLU A CA 1
ATOM 675 C C . GLU A 1 82 ? 24.813 6.427 -31.803 1.00 86.62 82 GLU A C 1
ATOM 677 O O . GLU A 1 82 ? 25.123 6.643 -32.976 1.00 86.62 82 GLU A O 1
ATOM 682 N N . GLU A 1 83 ? 25.730 6.106 -30.885 1.00 87.31 83 GLU A N 1
ATOM 683 C CA . GLU A 1 83 ? 27.175 6.040 -31.161 1.00 87.31 83 GLU A CA 1
ATOM 684 C C . GLU A 1 83 ? 27.505 5.075 -32.308 1.00 87.31 83 GLU A C 1
ATOM 686 O O . GLU A 1 83 ? 28.290 5.393 -33.211 1.00 87.31 83 GLU A O 1
ATOM 691 N N . LYS A 1 84 ? 26.880 3.888 -32.321 1.00 86.38 84 LYS A N 1
ATOM 692 C CA . LYS A 1 84 ? 27.055 2.917 -33.413 1.00 86.38 84 LYS A CA 1
ATOM 693 C C . LYS A 1 84 ? 26.572 3.478 -34.746 1.00 86.38 84 LYS A C 1
ATOM 695 O O . LYS A 1 84 ? 27.225 3.262 -35.768 1.00 86.38 84 LYS A O 1
ATOM 700 N N . THR A 1 85 ? 25.451 4.191 -34.739 1.00 80.50 85 THR A N 1
ATOM 701 C CA . THR A 1 85 ? 24.861 4.790 -35.940 1.00 80.50 85 THR A CA 1
ATOM 702 C C . THR A 1 85 ? 25.745 5.912 -36.478 1.00 80.50 85 THR A C 1
ATOM 704 O O . THR A 1 85 ? 26.064 5.920 -37.668 1.00 80.50 85 THR A O 1
ATOM 707 N N . GLN A 1 86 ? 26.228 6.800 -35.607 1.00 81.62 86 GLN A N 1
ATOM 708 C CA . GLN A 1 86 ? 27.171 7.861 -35.968 1.00 81.62 86 GLN A CA 1
ATOM 709 C C . GLN A 1 86 ? 28.477 7.279 -36.527 1.00 81.62 86 GLN A C 1
ATOM 711 O O . GLN A 1 86 ? 28.927 7.672 -37.605 1.00 81.62 86 GLN A O 1
ATOM 716 N N . THR A 1 87 ? 29.036 6.260 -35.869 1.00 81.75 87 THR A N 1
ATOM 717 C CA . THR A 1 87 ? 30.238 5.559 -36.347 1.00 81.75 87 THR A CA 1
ATOM 718 C C . THR A 1 87 ? 30.022 4.935 -37.728 1.00 81.75 87 THR A C 1
ATOM 720 O O . THR A 1 87 ? 30.879 5.043 -38.609 1.00 81.75 87 THR A O 1
ATOM 723 N N . ALA A 1 88 ? 28.870 4.297 -37.957 1.00 82.06 88 ALA A N 1
ATOM 724 C CA . ALA A 1 88 ? 28.529 3.716 -39.253 1.00 82.06 88 ALA A CA 1
ATOM 725 C C . ALA A 1 88 ? 28.382 4.784 -40.353 1.00 82.06 88 ALA A C 1
ATOM 727 O O . ALA A 1 88 ? 28.821 4.560 -41.484 1.00 82.06 88 ALA A O 1
ATOM 728 N N . MET A 1 89 ? 27.816 5.953 -40.032 1.00 79.56 89 MET A N 1
ATOM 729 C CA . MET A 1 89 ? 27.738 7.084 -40.962 1.00 79.56 89 MET A CA 1
ATOM 730 C C . MET A 1 89 ? 29.123 7.629 -41.324 1.00 79.56 89 MET A C 1
ATOM 732 O O . MET A 1 89 ? 29.381 7.871 -42.504 1.00 79.56 89 MET A O 1
ATOM 736 N N . ILE A 1 90 ? 30.027 7.778 -40.349 1.00 78.88 90 ILE A N 1
ATOM 737 C CA . ILE A 1 90 ? 31.414 8.209 -40.592 1.00 78.88 90 ILE A CA 1
ATOM 738 C C . ILE A 1 90 ? 32.129 7.206 -41.504 1.00 78.88 90 ILE A C 1
ATOM 740 O O . ILE A 1 90 ? 32.688 7.604 -42.522 1.00 78.88 90 ILE A O 1
ATOM 744 N N . LYS A 1 91 ? 32.038 5.901 -41.215 1.00 80.19 91 LYS A N 1
ATOM 745 C CA . LYS A 1 91 ? 32.636 4.854 -42.064 1.00 80.19 91 LYS A CA 1
ATOM 746 C C . LYS A 1 91 ? 32.109 4.888 -43.499 1.00 80.19 91 LYS A C 1
ATOM 748 O O . LYS A 1 91 ? 32.894 4.788 -44.435 1.00 80.19 91 LYS A O 1
ATOM 753 N N . LYS A 1 92 ? 30.797 5.072 -43.685 1.00 79.94 92 LYS A N 1
ATOM 754 C CA . LYS A 1 92 ? 30.199 5.231 -45.021 1.00 79.94 92 LYS A CA 1
ATOM 755 C C . LYS A 1 92 ? 30.691 6.481 -45.750 1.00 79.94 92 LYS A C 1
ATOM 757 O O . LYS A 1 92 ? 30.815 6.434 -46.968 1.00 79.94 92 LYS A O 1
ATOM 762 N N . LYS A 1 93 ? 30.929 7.588 -45.040 1.00 75.69 93 LYS A N 1
ATOM 763 C CA . LYS A 1 93 ? 31.496 8.810 -45.630 1.00 75.69 93 LYS A CA 1
ATOM 764 C C . LYS A 1 93 ? 32.952 8.606 -46.050 1.00 75.69 93 LYS A C 1
ATOM 766 O O . LYS A 1 93 ? 33.296 9.002 -47.152 1.00 75.69 93 LYS A O 1
ATOM 771 N N . ILE A 1 94 ? 33.760 7.941 -45.222 1.00 75.69 94 ILE A N 1
ATOM 772 C CA . ILE A 1 94 ? 35.161 7.617 -45.540 1.00 75.69 94 ILE A CA 1
ATOM 773 C C . ILE A 1 94 ? 35.253 6.668 -46.740 1.00 75.69 94 ILE A C 1
ATOM 775 O O . ILE A 1 94 ? 36.052 6.908 -47.625 1.00 75.69 94 ILE A O 1
ATOM 779 N N . ALA A 1 95 ? 34.410 5.635 -46.822 1.00 72.75 95 ALA A N 1
ATOM 780 C CA . ALA A 1 95 ? 34.419 4.686 -47.943 1.00 72.75 95 ALA A CA 1
ATOM 781 C C . ALA A 1 95 ? 33.945 5.275 -49.291 1.00 72.75 95 ALA A C 1
ATOM 783 O O . ALA A 1 95 ? 33.984 4.583 -50.305 1.00 72.75 95 ALA A O 1
ATOM 784 N N . LYS A 1 96 ? 33.416 6.504 -49.290 1.00 71.75 96 LYS A N 1
ATOM 785 C CA . LYS A 1 96 ? 33.002 7.244 -50.493 1.00 71.75 96 LYS A CA 1
ATOM 786 C C . LYS A 1 96 ? 34.033 8.290 -50.940 1.00 71.75 96 LYS A C 1
ATOM 788 O O . LYS A 1 96 ? 33.788 8.941 -51.954 1.00 71.75 96 LYS A O 1
ATOM 793 N N . LEU A 1 97 ? 35.105 8.479 -50.168 1.00 59.75 97 LEU A N 1
ATOM 794 C CA . LEU A 1 97 ? 36.294 9.255 -50.530 1.00 59.75 97 LEU A CA 1
ATOM 795 C C . LEU A 1 97 ? 37.319 8.320 -51.176 1.00 59.75 97 LEU A C 1
ATOM 797 O O . LEU A 1 97 ? 38.004 8.795 -52.103 1.00 59.75 97 LEU A O 1
#

Organism: NCBI:txid1797531

Secondary structure (DSSP, 8-state):
-HHHHHHHHHHHHHTT-HHHHHHHHHHHHTS---HHHHHHHHHHHHHHHHHHHHHHHHHHHHHHHHHHHHHHHHHHHHHHHHHHHHHHHHHHHHTT-

Foldseek 3Di:
DVVVLVVVLVVCLVVVVLVVNVVSLVVVVPDPDDPVRVVVSVVVNVVSVVVVVVVVVVVVVVVVVVVVVVVVVVVVVVVVVVVVVVVVVVVVVVVVD

pLDDT: mean 78.15, std 7.62, range [51.47, 89.94]

Radius of gyration: 28.65 Å; chains: 1; bounding box: 60×23×77 Å

Sequence (97 aa):
MEELNLAKIKKLAAAKKYKEIDILISEVLKGDLTDKEKGAIYIFLASVYLKARQHFNNRYERALDQALSNWQEIEKRFNKMEEKTQTAMIKKKIAKL